Protein AF-A0A822DAJ9-F1 (afdb_monomer)

Nearest PDB structures (foldseek):
  6pog-assembly1_B  TM=3.894E-01  e=1.789E-03  Homo sapiens
  6ywy-assembly1_M  TM=4.377E-01  e=1.803E+00  Neurospora crassa

Foldseek 3Di:
DPPPPPDDDDDDDDDDPDPDDDPVDWDWDKDWDADQAQRHTQAIAIGTDPDDDPPDDDDDDDDDRDRDPPPDDDPDALDVFFDKDAHPVDRVDIATQGAAQFDDRSSPDGHDDQADPPWGDRDNFQIREHPQFDDRRRPHGDDPPPPVDDPCPDVD

Solvent-accessible surface area (backbone atoms only — not comparable to full-atom values): 10290 Å² total; per-residue (Å²): 131,86,82,82,69,85,77,79,82,84,88,80,87,86,78,73,94,62,82,80,76,68,86,92,57,89,51,65,49,80,47,79,44,57,42,53,73,83,58,44,80,70,54,34,40,74,43,81,49,93,66,89,59,71,98,73,73,82,88,84,83,84,86,83,85,71,87,80,82,81,79,73,87,73,88,61,77,10,63,96,36,30,42,57,43,62,26,77,81,37,85,91,43,72,46,36,51,45,39,78,42,19,25,63,83,35,20,78,42,74,50,70,67,70,47,31,87,84,46,45,38,62,42,66,77,43,43,50,45,27,72,57,33,37,70,72,34,30,74,45,70,62,68,95,80,56,84,85,54,72,87,57,82,72,90,108

Structure (mmCIF, N/CA/C/O backbone):
data_AF-A0A822DAJ9-F1
#
_entry.id   AF-A0A822DAJ9-F1
#
loop_
_atom_site.group_PDB
_atom_site.id
_atom_site.type_symbol
_atom_site.label_atom_id
_atom_site.label_alt_id
_atom_site.label_comp_id
_atom_site.label_asym_id
_atom_site.label_entity_id
_atom_site.label_seq_id
_atom_site.pdbx_PDB_ins_code
_atom_site.Cartn_x
_atom_site.Cartn_y
_atom_site.Cartn_z
_atom_site.occupancy
_atom_site.B_iso_or_equiv
_atom_site.auth_seq_id
_atom_site.auth_comp_id
_atom_site.auth_asym_id
_atom_site.auth_atom_id
_atom_site.pdbx_PDB_model_num
ATOM 1 N N . MET A 1 1 ? -8.728 5.263 -25.150 1.00 40.81 1 MET A N 1
ATOM 2 C CA . MET A 1 1 ? -8.320 4.317 -24.087 1.00 40.81 1 MET A CA 1
ATOM 3 C C . MET A 1 1 ? -8.728 2.915 -24.515 1.00 40.81 1 MET A C 1
ATOM 5 O O . MET A 1 1 ? -9.880 2.768 -24.909 1.00 40.81 1 MET A O 1
ATOM 9 N N . PRO A 1 2 ? -7.844 1.903 -24.529 1.00 41.91 2 PRO A N 1
ATOM 10 C CA . PRO A 1 2 ? -8.264 0.557 -24.885 1.00 41.91 2 PRO A CA 1
ATOM 11 C C . PRO A 1 2 ? -9.117 -0.021 -23.749 1.00 41.91 2 PRO A C 1
ATOM 13 O O . PRO A 1 2 ? -8.641 -0.209 -22.636 1.00 41.91 2 PRO A O 1
ATOM 16 N N . VAL A 1 3 ? -10.378 -0.313 -24.066 1.00 47.66 3 VAL A N 1
ATOM 17 C CA . VAL A 1 3 ? -11.473 -0.830 -23.214 1.00 47.66 3 VAL A CA 1
ATOM 18 C C . VAL A 1 3 ? -11.230 -2.291 -22.765 1.00 47.66 3 VAL A C 1
ATOM 20 O O . VAL A 1 3 ? -12.154 -3.038 -22.463 1.00 47.66 3 VAL A O 1
ATOM 23 N N . ARG A 1 4 ? -9.976 -2.761 -22.772 1.00 50.47 4 ARG A N 1
ATOM 24 C CA . ARG A 1 4 ? -9.667 -4.196 -22.688 1.00 50.47 4 ARG A CA 1
ATOM 25 C C . ARG A 1 4 ? -9.714 -4.768 -21.268 1.00 50.47 4 ARG A C 1
ATOM 27 O O . ARG A 1 4 ? -9.909 -5.968 -21.135 1.00 50.47 4 ARG A O 1
ATOM 34 N N . ASP A 1 5 ? -9.636 -3.922 -20.240 1.00 53.22 5 ASP A N 1
ATOM 35 C CA . ASP A 1 5 ? -9.547 -4.346 -18.833 1.00 53.22 5 ASP A CA 1
ATOM 36 C C . ASP A 1 5 ? -10.693 -3.815 -17.951 1.00 53.22 5 ASP A C 1
ATOM 38 O O . 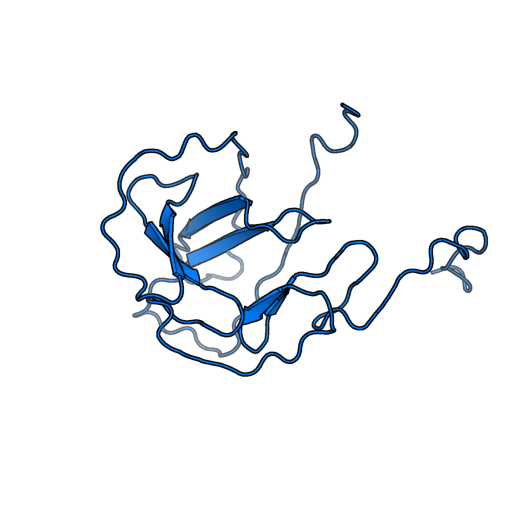ASP A 1 5 ? -10.532 -3.624 -16.749 1.00 53.22 5 ASP A O 1
ATOM 42 N N . CYS A 1 6 ? -11.887 -3.580 -18.506 1.00 54.03 6 CYS A N 1
ATOM 43 C CA . CYS A 1 6 ? -13.010 -3.062 -17.708 1.00 54.03 6 CYS A CA 1
ATOM 44 C C . CYS A 1 6 ? -13.603 -4.064 -16.692 1.00 54.03 6 CYS A C 1
ATOM 46 O O . CYS A 1 6 ? -14.424 -3.653 -15.883 1.00 54.03 6 CYS A O 1
ATOM 48 N N . ASN A 1 7 ? -13.214 -5.350 -16.695 1.00 63.25 7 ASN A N 1
ATOM 49 C CA . ASN A 1 7 ? -13.791 -6.382 -15.812 1.00 63.25 7 ASN A CA 1
ATOM 50 C C . ASN A 1 7 ? -12.762 -7.398 -15.273 1.00 63.25 7 ASN A C 1
ATOM 52 O O . ASN A 1 7 ? -13.057 -8.589 -15.136 1.00 63.25 7 ASN A O 1
ATOM 56 N N . THR A 1 8 ? -11.543 -6.960 -14.954 1.00 69.12 8 THR A N 1
ATOM 57 C CA . THR A 1 8 ? -10.529 -7.858 -14.382 1.00 69.12 8 THR A CA 1
ATOM 58 C C . THR A 1 8 ? -10.884 -8.219 -12.938 1.00 69.12 8 THR A C 1
ATOM 60 O O . THR A 1 8 ? -10.907 -7.369 -12.050 1.00 69.12 8 THR A O 1
ATOM 63 N N . LYS A 1 9 ? -11.185 -9.501 -12.696 1.00 78.19 9 LYS A N 1
ATOM 64 C CA . LYS A 1 9 ? -11.490 -10.038 -11.361 1.00 78.19 9 LYS A CA 1
ATOM 65 C C . LYS A 1 9 ? -10.250 -10.693 -10.767 1.00 78.19 9 LYS A C 1
ATOM 67 O O . LYS A 1 9 ? -9.698 -11.618 -11.357 1.00 78.19 9 LYS A O 1
ATOM 72 N N . TYR A 1 10 ? -9.870 -10.268 -9.568 1.00 82.38 10 TYR A N 1
ATOM 73 C CA . TYR A 1 10 ? -8.777 -10.871 -8.811 1.00 82.38 10 TYR A CA 1
ATOM 74 C C . TYR A 1 10 ? -9.338 -11.756 -7.699 1.00 82.38 10 TYR A C 1
ATOM 76 O O . TYR A 1 10 ? -10.105 -11.295 -6.856 1.00 82.38 10 TYR A O 1
ATOM 84 N N . ASN A 1 11 ? -8.947 -13.030 -7.692 1.00 84.38 11 ASN A N 1
ATOM 85 C CA . ASN A 1 11 ? -9.273 -13.964 -6.617 1.00 84.38 11 ASN A CA 1
ATOM 86 C C . ASN A 1 11 ? -8.004 -14.205 -5.796 1.00 84.38 11 ASN A C 1
ATOM 88 O O . ASN A 1 11 ? -7.093 -14.889 -6.256 1.00 84.38 11 ASN A O 1
ATOM 92 N N . ILE A 1 12 ? -7.937 -13.607 -4.606 1.00 84.69 12 ILE A N 1
ATOM 93 C CA . ILE A 1 12 ? -6.772 -13.675 -3.720 1.00 84.69 12 ILE A CA 1
ATOM 94 C C . ILE A 1 12 ? -7.179 -14.387 -2.434 1.00 84.69 12 ILE A C 1
ATOM 96 O O . ILE A 1 12 ? -8.154 -14.007 -1.787 1.00 84.69 12 ILE A O 1
ATOM 100 N N . TYR A 1 13 ? -6.405 -15.402 -2.056 1.00 82.75 13 TYR A N 1
ATOM 101 C CA . TYR A 1 13 ? -6.555 -16.095 -0.783 1.00 82.75 13 TYR A CA 1
ATOM 102 C C . TYR A 1 13 ? -5.566 -15.512 0.221 1.00 82.75 13 TYR A C 1
ATOM 104 O O . TYR A 1 13 ? -4.354 -15.570 0.017 1.00 82.75 13 TYR A O 1
ATOM 112 N N . LEU A 1 14 ? -6.087 -14.933 1.301 1.00 77.50 14 LEU A N 1
ATOM 113 C CA . LEU A 1 14 ? -5.277 -14.402 2.393 1.00 77.50 14 LEU A CA 1
ATOM 114 C C . LEU A 1 14 ? -5.203 -15.443 3.509 1.00 77.50 14 LEU A C 1
ATOM 116 O O . LEU A 1 14 ? -6.228 -15.837 4.064 1.00 77.50 14 LEU A O 1
ATOM 120 N N . LEU A 1 15 ? -3.987 -15.874 3.834 1.00 75.56 15 LEU A N 1
ATOM 121 C CA . LEU A 1 15 ? -3.709 -16.785 4.941 1.00 75.56 15 LEU A CA 1
ATOM 122 C C . LEU A 1 15 ? -3.111 -15.994 6.106 1.00 75.56 15 LEU A C 1
ATOM 124 O O . LEU A 1 15 ? -2.269 -15.119 5.901 1.00 75.56 15 LEU A O 1
ATOM 128 N N . TYR A 1 16 ? -3.533 -16.298 7.333 1.00 70.56 16 TYR A N 1
ATOM 129 C CA . TYR A 1 16 ? -2.899 -15.726 8.519 1.00 70.56 16 TYR A CA 1
ATOM 130 C C . TYR A 1 16 ? -1.572 -16.417 8.788 1.00 70.56 16 TYR A C 1
ATOM 132 O O . TYR A 1 16 ? -1.466 -17.634 8.673 1.00 70.56 16 TYR A O 1
ATOM 140 N N . GLN A 1 17 ? -0.580 -15.630 9.196 1.00 68.88 17 GLN A N 1
ATOM 141 C CA . GLN A 1 17 ? 0.731 -16.154 9.563 1.00 68.88 17 GLN A CA 1
ATOM 142 C C . GLN A 1 17 ? 0.659 -17.076 10.791 1.00 68.88 17 GLN A C 1
ATOM 144 O O . GLN A 1 17 ? 1.359 -18.080 10.832 1.00 68.88 17 GLN A O 1
ATOM 149 N N . ASN A 1 18 ? -0.212 -16.755 11.757 1.00 70.12 18 ASN A N 1
ATOM 150 C CA . ASN A 1 18 ? -0.374 -17.502 13.005 1.00 70.12 18 ASN A CA 1
ATOM 151 C C . ASN A 1 18 ? -1.840 -17.926 13.198 1.00 70.12 18 ASN A C 1
ATOM 153 O O . ASN A 1 18 ? -2.758 -17.141 12.944 1.00 70.12 18 ASN A O 1
ATOM 157 N N . LEU A 1 19 ? -2.042 -19.150 13.693 1.00 68.88 19 LEU A N 1
ATOM 158 C CA . LEU A 1 19 ? -3.333 -19.716 14.096 1.00 68.88 19 LEU A CA 1
ATOM 159 C C . LEU A 1 19 ? -3.245 -20.186 15.564 1.00 68.88 19 LEU A C 1
ATOM 161 O O . LEU A 1 19 ? -2.216 -20.758 15.926 1.00 68.88 19 LEU A O 1
ATOM 165 N N . PRO A 1 20 ? -4.288 -19.997 16.402 1.00 72.56 20 PRO A N 1
ATOM 166 C CA . PRO A 1 20 ? -5.567 -19.344 16.112 1.00 72.56 20 PRO A CA 1
ATOM 167 C C . PRO A 1 20 ? -5.478 -17.809 16.092 1.00 72.56 20 PRO A C 1
ATOM 169 O O . PRO A 1 20 ? -4.527 -17.195 16.573 1.00 72.56 20 PRO A O 1
ATOM 172 N N . LYS A 1 21 ? -6.500 -17.181 15.508 1.00 72.12 21 LYS A N 1
ATOM 173 C CA . LYS A 1 21 ? -6.607 -15.725 15.379 1.00 72.12 21 LYS A CA 1
ATOM 174 C C . LYS A 1 21 ? -6.882 -15.069 16.739 1.00 72.12 21 LYS A C 1
ATOM 176 O O . LYS A 1 21 ? -7.666 -15.598 17.524 1.00 72.12 21 LYS A O 1
ATOM 181 N N . ASN A 1 22 ? -6.308 -13.893 16.999 1.00 77.81 22 ASN A N 1
ATOM 182 C CA . ASN A 1 22 ? -6.600 -13.143 18.221 1.00 77.81 22 ASN A CA 1
ATOM 183 C C . ASN A 1 22 ? -7.951 -12.420 18.082 1.00 77.81 22 ASN A C 1
ATOM 185 O O . ASN A 1 22 ? -8.067 -11.453 17.333 1.00 77.81 22 ASN A O 1
ATOM 189 N N . LEU A 1 23 ? -8.969 -12.893 18.804 1.00 78.75 23 LEU A N 1
ATOM 190 C CA . LEU A 1 23 ? -10.338 -12.370 18.729 1.00 78.75 23 LEU A CA 1
ATOM 191 C C . LEU A 1 23 ? -10.497 -10.952 19.299 1.00 78.75 23 LEU A C 1
ATOM 193 O O . LEU A 1 23 ? -11.492 -10.299 19.008 1.00 78.75 23 LEU A O 1
ATOM 197 N N . SER A 1 24 ? -9.529 -10.459 20.073 1.00 83.44 24 SER A N 1
ATOM 198 C CA . SER A 1 24 ? -9.540 -9.096 20.617 1.00 83.44 24 SER A CA 1
ATOM 199 C C . SER A 1 24 ? -9.055 -8.041 19.617 1.00 83.44 24 SER A C 1
ATOM 201 O O . SER A 1 24 ? -9.052 -6.855 19.937 1.00 83.44 24 SER A O 1
ATOM 203 N N . ILE A 1 25 ? -8.611 -8.451 18.424 1.00 82.06 25 ILE A N 1
ATOM 204 C CA . ILE A 1 25 ? -8.063 -7.556 17.404 1.00 82.06 25 ILE A CA 1
ATOM 205 C C . ILE A 1 25 ? -9.040 -7.448 16.235 1.00 82.06 25 ILE A C 1
ATOM 207 O O . ILE A 1 25 ? -9.492 -8.450 15.681 1.00 82.06 25 ILE A O 1
ATOM 211 N N . ASN A 1 26 ? -9.302 -6.215 15.805 1.00 84.81 26 ASN A N 1
ATOM 212 C CA . ASN A 1 26 ? -10.033 -5.953 14.572 1.00 84.81 26 ASN A CA 1
ATOM 213 C C . ASN A 1 26 ? -9.090 -6.072 13.377 1.00 84.81 26 ASN A C 1
ATOM 215 O O . ASN A 1 26 ? -8.048 -5.420 13.315 1.00 84.81 26 ASN A O 1
ATOM 219 N N . TYR A 1 27 ? -9.477 -6.893 12.407 1.00 85.44 27 TYR A N 1
ATOM 220 C CA . TYR A 1 27 ? -8.700 -7.101 11.194 1.00 85.44 27 TYR A CA 1
ATOM 221 C C . TYR A 1 27 ? -9.321 -6.338 10.032 1.00 85.44 27 TYR A C 1
ATOM 223 O O . TYR A 1 27 ? -10.538 -6.193 9.928 1.00 85.44 27 TYR A O 1
ATOM 231 N N . SER A 1 28 ? -8.467 -5.874 9.133 1.00 89.88 28 SER A N 1
ATOM 232 C CA . SER A 1 28 ? -8.871 -5.193 7.910 1.00 89.88 28 SER A CA 1
ATOM 233 C C . SER A 1 28 ? -7.907 -5.538 6.785 1.00 89.88 28 SER A C 1
ATOM 235 O O . SER A 1 28 ? -6.791 -5.999 7.033 1.00 89.88 28 SER A O 1
ATOM 237 N N . ILE A 1 29 ? -8.362 -5.350 5.553 1.00 90.25 29 ILE A N 1
ATOM 238 C CA . ILE A 1 29 ? -7.549 -5.454 4.348 1.00 90.25 29 ILE A CA 1
ATOM 239 C C . ILE A 1 29 ? -7.254 -4.029 3.892 1.00 90.25 29 ILE A C 1
ATOM 241 O O . ILE A 1 29 ? -8.173 -3.243 3.654 1.00 90.25 29 ILE A O 1
ATOM 245 N N . HIS A 1 30 ? -5.967 -3.722 3.789 1.00 92.62 30 HIS A N 1
ATOM 246 C CA . HIS A 1 30 ? -5.444 -2.495 3.210 1.00 92.62 30 HIS A CA 1
ATOM 247 C C . HIS A 1 30 ? -4.960 -2.811 1.796 1.00 92.62 30 HIS A C 1
ATOM 249 O O . HIS A 1 30 ? -4.201 -3.764 1.612 1.00 92.62 30 HIS A O 1
ATOM 255 N N . ILE A 1 31 ? -5.430 -2.061 0.805 1.00 93.00 31 ILE A N 1
ATOM 256 C CA . ILE A 1 31 ? -5.055 -2.250 -0.599 1.00 93.00 31 ILE A CA 1
ATOM 257 C C . ILE A 1 31 ? -4.480 -0.938 -1.102 1.00 93.00 31 ILE A C 1
ATOM 259 O O . ILE A 1 31 ? -5.181 0.064 -1.039 1.00 93.00 31 ILE A O 1
ATOM 263 N N . ASP A 1 32 ? -3.265 -0.975 -1.641 1.00 92.56 32 ASP A N 1
ATOM 264 C CA . ASP A 1 32 ? -2.607 0.165 -2.278 1.00 92.56 32 ASP A CA 1
ATOM 265 C C . ASP A 1 32 ? -2.557 -0.005 -3.796 1.00 92.56 32 ASP A C 1
ATOM 267 O O . ASP A 1 32 ? -2.263 -1.091 -4.303 1.00 92.56 32 ASP A O 1
ATOM 271 N N . ALA A 1 33 ? -2.785 1.086 -4.523 1.00 92.12 33 ALA A N 1
ATOM 272 C CA . ALA A 1 33 ? -2.530 1.191 -5.952 1.00 92.12 33 ALA A CA 1
ATOM 273 C C . ALA A 1 33 ? -1.319 2.088 -6.213 1.00 92.12 33 ALA A C 1
ATOM 275 O O . ALA A 1 33 ? -1.196 3.173 -5.644 1.00 92.12 33 ALA A O 1
ATOM 276 N N . PHE A 1 34 ? -0.461 1.643 -7.126 1.00 91.75 34 PHE A N 1
ATOM 277 C CA . PHE A 1 34 ? 0.725 2.364 -7.575 1.00 91.75 34 PHE A CA 1
ATOM 278 C C . PHE A 1 34 ? 0.748 2.434 -9.100 1.00 91.75 34 PHE A C 1
ATOM 280 O O . PHE A 1 34 ? 0.320 1.488 -9.770 1.00 91.75 34 PHE A O 1
ATOM 287 N N . ASP A 1 35 ? 1.302 3.517 -9.640 1.00 91.12 35 ASP A N 1
ATOM 288 C CA . ASP A 1 35 ? 1.678 3.571 -11.047 1.00 91.12 35 ASP A CA 1
ATOM 289 C C . ASP A 1 35 ? 2.760 2.521 -11.328 1.00 91.12 35 ASP A C 1
ATOM 291 O O . ASP A 1 35 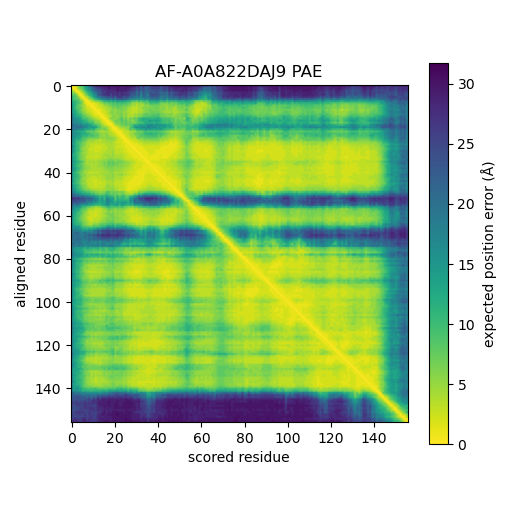? 3.749 2.389 -10.606 1.00 91.12 35 ASP A O 1
ATOM 295 N N . LYS A 1 36 ? 2.578 1.733 -12.386 1.00 88.25 36 LYS A N 1
ATOM 296 C CA . LYS A 1 36 ? 3.460 0.595 -12.676 1.00 88.25 36 LYS A CA 1
ATOM 297 C C . LYS A 1 36 ? 4.832 1.013 -13.218 1.00 88.25 36 LYS A C 1
ATOM 299 O O . LYS A 1 36 ? 5.781 0.226 -13.173 1.00 88.25 36 LYS A O 1
ATOM 304 N N . ILE A 1 37 ? 4.929 2.207 -13.792 1.00 88.38 37 ILE A N 1
ATOM 305 C CA . ILE A 1 37 ? 6.133 2.723 -14.438 1.00 88.38 37 ILE A CA 1
ATOM 306 C C . ILE A 1 37 ? 6.904 3.588 -13.448 1.00 88.38 37 ILE A C 1
ATOM 308 O O . ILE A 1 37 ? 8.071 3.296 -13.181 1.00 88.38 37 ILE A O 1
ATOM 312 N N . THR A 1 38 ? 6.264 4.617 -12.893 1.00 92.25 38 THR A N 1
ATOM 313 C CA . THR A 1 38 ? 6.919 5.569 -11.986 1.00 92.25 38 THR A CA 1
ATOM 314 C C . THR A 1 38 ? 7.019 5.047 -10.557 1.00 92.25 38 THR A C 1
ATOM 316 O O . THR A 1 38 ? 7.887 5.497 -9.815 1.00 92.25 38 THR A O 1
ATOM 319 N N . LEU A 1 39 ? 6.203 4.047 -10.193 1.00 92.00 39 LEU A N 1
ATOM 320 C CA . LEU A 1 39 ? 6.047 3.549 -8.820 1.00 92.00 39 LEU A CA 1
ATOM 321 C C . LEU A 1 39 ? 5.485 4.594 -7.857 1.00 92.00 39 LEU A C 1
ATOM 323 O O . LEU A 1 39 ? 5.609 4.448 -6.638 1.00 92.00 39 LEU A O 1
ATOM 327 N N . ASP A 1 40 ? 4.836 5.622 -8.394 1.00 90.94 40 ASP A N 1
ATOM 328 C CA . ASP A 1 40 ? 4.162 6.614 -7.579 1.00 90.94 40 ASP A CA 1
ATOM 329 C C . ASP A 1 40 ? 2.905 6.018 -6.961 1.00 90.94 40 ASP A C 1
ATOM 331 O O . ASP A 1 40 ? 2.119 5.321 -7.605 1.00 90.94 40 ASP A O 1
ATOM 335 N N . TYR A 1 41 ? 2.719 6.302 -5.678 1.00 91.62 41 TYR A N 1
ATOM 336 C CA . TYR A 1 41 ? 1.495 5.959 -4.977 1.00 91.62 41 TYR A CA 1
ATOM 337 C C . TYR A 1 41 ? 0.310 6.701 -5.600 1.00 91.62 41 TYR A C 1
ATOM 339 O O . TYR A 1 41 ? 0.351 7.930 -5.716 1.00 91.62 41 TYR A O 1
ATOM 347 N N . TRP A 1 42 ? -0.754 5.962 -5.912 1.00 90.44 42 TRP A N 1
ATOM 348 C CA . TRP A 1 42 ? -1.994 6.522 -6.429 1.00 90.44 42 TRP A CA 1
ATOM 349 C C . TRP A 1 42 ? -3.050 6.644 -5.331 1.00 90.44 42 TRP A C 1
ATOM 351 O O . TRP A 1 42 ? -3.325 7.755 -4.897 1.00 90.44 42 TRP A O 1
ATOM 361 N N . THR A 1 43 ? -3.619 5.536 -4.844 1.00 91.12 43 THR A N 1
ATOM 362 C CA . THR A 1 43 ? -4.706 5.545 -3.845 1.00 91.12 43 THR A CA 1
ATOM 363 C C . THR A 1 43 ? -4.736 4.274 -2.995 1.00 91.12 43 THR A C 1
ATOM 365 O O . THR A 1 43 ? -4.061 3.300 -3.331 1.00 91.12 43 THR A O 1
ATOM 368 N N . SER A 1 44 ? -5.548 4.263 -1.929 1.00 93.00 44 SER A N 1
ATOM 369 C CA . SER A 1 44 ? -5.750 3.085 -1.078 1.00 93.00 44 SER A CA 1
ATOM 370 C C . SER A 1 44 ? -7.202 2.860 -0.684 1.00 93.00 44 SER A C 1
ATOM 372 O O . SER A 1 44 ? -7.966 3.806 -0.468 1.00 93.00 44 SER A O 1
ATOM 374 N N . TRP A 1 45 ? -7.547 1.591 -0.466 1.00 94.00 45 TRP A N 1
ATOM 375 C CA . TRP A 1 45 ? -8.840 1.144 0.050 1.00 94.00 45 TRP A CA 1
ATOM 376 C C . TRP A 1 45 ? -8.696 0.448 1.404 1.00 94.00 45 TRP A C 1
ATOM 378 O O . TRP A 1 45 ? -7.728 -0.272 1.656 1.00 94.00 45 TRP A O 1
ATOM 388 N N . TYR A 1 46 ? -9.707 0.631 2.252 1.00 94.44 46 TYR A N 1
ATOM 389 C CA . TYR A 1 46 ? -9.839 -0.028 3.548 1.00 94.44 46 TYR A CA 1
ATOM 390 C C . TYR A 1 46 ? -11.059 -0.944 3.555 1.00 94.44 46 TYR A C 1
ATOM 392 O O . TYR A 1 46 ? -12.184 -0.475 3.375 1.00 94.44 46 TYR A O 1
ATOM 400 N N . LEU A 1 47 ? -10.870 -2.239 3.801 1.00 92.38 47 LEU A N 1
ATOM 401 C CA . LEU A 1 47 ? -11.967 -3.204 3.888 1.00 92.38 47 LEU A CA 1
ATOM 402 C C . LEU A 1 47 ? -11.986 -3.838 5.286 1.00 92.38 47 LEU A C 1
ATOM 404 O O . LEU A 1 47 ? -11.056 -4.574 5.624 1.00 92.38 47 LEU A O 1
ATOM 408 N N 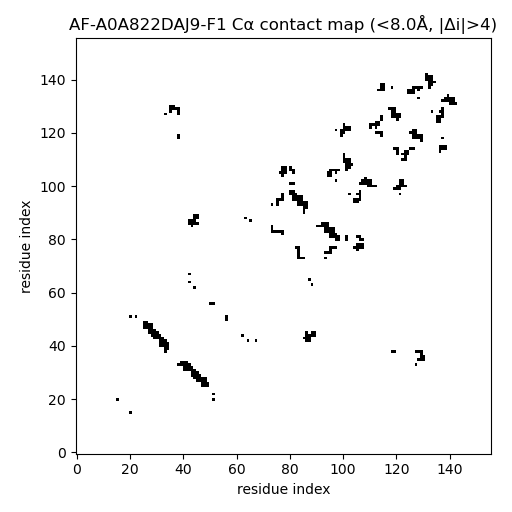. PRO A 1 48 ? -13.009 -3.582 6.119 1.00 89.75 48 PRO A N 1
ATOM 409 C CA . PRO A 1 48 ? -13.107 -4.222 7.425 1.00 89.75 48 PRO A CA 1
ATOM 410 C C . PRO A 1 48 ? -13.393 -5.722 7.276 1.00 89.75 48 PRO A C 1
ATOM 412 O O . PRO A 1 48 ? -14.126 -6.139 6.379 1.00 89.75 48 PRO A O 1
ATOM 415 N N . ILE A 1 49 ? -12.846 -6.537 8.181 1.00 85.81 49 ILE A N 1
ATOM 416 C CA . ILE A 1 49 ? -13.171 -7.964 8.299 1.00 85.81 49 ILE A CA 1
ATOM 417 C C . ILE A 1 49 ? -14.048 -8.134 9.549 1.00 85.81 49 ILE A C 1
ATOM 419 O O . ILE A 1 49 ? -13.506 -8.303 10.643 1.00 85.81 49 ILE A O 1
ATOM 423 N N . PRO A 1 50 ? -15.389 -8.074 9.419 1.00 75.25 50 PRO A N 1
ATOM 424 C CA . PRO A 1 50 ? -16.299 -8.064 10.568 1.00 75.25 50 PRO A CA 1
ATOM 425 C C . PRO A 1 50 ? -16.365 -9.408 11.302 1.00 75.25 50 PRO A C 1
ATOM 427 O O . PRO A 1 50 ? -16.654 -9.446 12.492 1.00 75.25 50 PRO A O 1
ATOM 430 N N . PHE A 1 51 ? -16.081 -10.513 10.608 1.00 72.62 51 PHE A N 1
ATOM 431 C CA . PHE A 1 51 ? -16.196 -11.857 11.160 1.00 72.62 51 PHE A CA 1
ATOM 432 C C . PHE A 1 51 ? -14.878 -12.619 11.014 1.00 72.62 51 PHE A C 1
ATOM 434 O O . PHE A 1 51 ? -14.364 -12.823 9.908 1.00 72.62 51 PHE A O 1
ATOM 441 N N . SER A 1 52 ? -14.350 -13.095 12.140 1.00 63.47 52 SER A N 1
ATOM 442 C CA . SER A 1 52 ? -13.235 -14.041 12.181 1.00 63.47 52 SER A CA 1
ATOM 443 C C . SER A 1 52 ? -13.736 -15.422 11.735 1.00 63.47 52 SER A C 1
ATOM 445 O O . SER A 1 52 ? -14.274 -16.172 12.532 1.00 63.47 52 SER A O 1
ATOM 447 N N . PHE A 1 53 ? -13.632 -15.674 10.426 1.00 65.44 53 PHE A N 1
ATOM 448 C CA . PHE A 1 53 ? -13.868 -16.912 9.660 1.00 65.44 53 PHE A CA 1
ATOM 449 C C . PHE A 1 53 ? -14.469 -18.102 10.435 1.00 65.44 53 PHE A C 1
ATOM 451 O O . PHE A 1 53 ? -13.748 -18.916 11.004 1.00 65.44 53 PHE A O 1
ATOM 458 N N . LEU A 1 54 ? -15.790 -18.263 10.337 1.00 57.12 54 LEU A N 1
ATOM 459 C CA . LEU A 1 54 ? -16.416 -19.586 10.282 1.00 57.12 54 LEU A CA 1
ATOM 460 C C . LEU A 1 54 ? -16.541 -19.966 8.796 1.00 57.12 54 LEU A C 1
ATOM 462 O O . LEU A 1 54 ? -16.807 -19.103 7.959 1.00 57.12 54 LEU A O 1
ATOM 466 N N . PRO A 1 55 ? -16.367 -21.240 8.437 1.00 54.25 55 PRO A N 1
ATOM 467 C CA . PRO A 1 55 ? -15.133 -21.833 7.915 1.00 54.25 55 PRO A CA 1
ATOM 468 C C . PRO A 1 55 ? -14.555 -21.195 6.633 1.00 54.25 55 PRO A C 1
ATOM 470 O O . PRO A 1 55 ? -13.418 -21.498 6.291 1.00 54.25 55 PRO A O 1
ATOM 473 N N . VAL A 1 56 ? -15.272 -20.316 5.918 1.00 64.94 56 VAL A N 1
ATOM 474 C CA . VAL A 1 56 ? -14.772 -19.626 4.710 1.00 64.94 56 VAL A CA 1
ATOM 475 C C . VAL A 1 56 ? -15.490 -18.276 4.521 1.00 64.94 56 VAL A C 1
ATOM 477 O O . VAL A 1 56 ? -16.432 -18.165 3.739 1.00 64.94 56 VAL A O 1
ATOM 480 N N . ASN A 1 57 ? -15.064 -17.213 5.213 1.00 72.75 57 ASN A N 1
ATOM 481 C CA . ASN A 1 57 ? -15.557 -15.867 4.883 1.00 72.75 57 ASN A CA 1
ATOM 482 C C . ASN A 1 57 ? -14.961 -15.397 3.553 1.00 72.75 57 ASN A C 1
ATOM 484 O O . ASN A 1 57 ? -13.745 -15.247 3.428 1.00 72.75 57 ASN A O 1
ATOM 488 N N . ARG A 1 58 ? -15.831 -15.119 2.576 1.00 80.44 58 ARG A N 1
ATOM 489 C CA . ARG A 1 58 ? -15.465 -14.528 1.286 1.00 80.44 58 ARG A CA 1
ATOM 490 C C . ARG A 1 58 ? -15.846 -13.053 1.273 1.00 80.44 58 ARG A C 1
ATOM 492 O O . ARG A 1 58 ? -17.015 -12.715 1.424 1.00 80.44 58 ARG A O 1
ATOM 499 N N . ILE A 1 59 ? -14.865 -12.187 1.042 1.00 84.88 59 ILE A N 1
ATOM 500 C CA . ILE A 1 59 ? -15.083 -10.752 0.840 1.00 84.88 59 ILE A CA 1
ATOM 501 C C . ILE A 1 59 ? -14.965 -10.471 -0.657 1.00 84.88 59 ILE A C 1
ATOM 503 O O . ILE A 1 59 ? -13.959 -10.810 -1.276 1.00 84.88 59 ILE A O 1
ATOM 507 N N . ALA A 1 60 ? -16.001 -9.868 -1.235 1.00 87.88 60 ALA A N 1
ATOM 508 C CA . ALA A 1 60 ? -16.008 -9.393 -2.612 1.00 87.88 60 ALA A CA 1
ATOM 509 C C . ALA A 1 60 ? -16.355 -7.904 -2.605 1.00 87.88 60 ALA A C 1
ATOM 511 O O . ALA A 1 60 ? -17.360 -7.505 -2.023 1.00 87.88 60 ALA A O 1
ATOM 512 N N . THR A 1 61 ? -15.508 -7.088 -3.226 1.00 88.31 61 THR A N 1
ATOM 513 C CA . THR A 1 61 ? -15.700 -5.640 -3.311 1.00 88.31 61 THR A CA 1
ATOM 514 C C . THR A 1 61 ? -15.316 -5.142 -4.697 1.00 88.31 61 THR A C 1
ATOM 516 O O . THR A 1 61 ? -14.466 -5.740 -5.360 1.00 88.31 61 THR A O 1
ATOM 519 N N . GLN A 1 62 ? -15.933 -4.047 -5.126 1.00 89.06 62 GLN A N 1
ATOM 520 C CA . GLN A 1 62 ? -15.558 -3.334 -6.338 1.00 89.06 62 GLN A CA 1
ATOM 521 C C . GLN A 1 62 ? -14.713 -2.122 -5.945 1.00 89.06 62 GLN A C 1
ATOM 523 O O . GLN A 1 62 ? -15.183 -1.223 -5.249 1.00 89.06 62 GLN A O 1
ATOM 528 N N . LEU A 1 63 ? -13.456 -2.107 -6.386 1.00 89.81 63 LEU A N 1
ATOM 529 C CA . LEU A 1 63 ? -12.546 -0.993 -6.142 1.00 89.81 63 LEU A CA 1
ATOM 530 C C . LEU A 1 63 ? -12.804 0.086 -7.193 1.00 89.81 63 LEU A C 1
ATOM 532 O O . LEU A 1 63 ? -12.453 -0.080 -8.358 1.00 89.81 63 LEU A O 1
ATOM 536 N N . GLN A 1 64 ? -13.457 1.170 -6.783 1.00 86.56 64 GLN A N 1
ATOM 537 C CA . GLN A 1 64 ? -13.643 2.337 -7.639 1.00 86.56 64 GLN A CA 1
ATOM 538 C C . GLN A 1 64 ? -12.381 3.191 -7.602 1.00 86.56 64 GLN A C 1
ATOM 540 O O . GLN A 1 64 ? -11.926 3.566 -6.518 1.00 86.56 64 GLN A O 1
ATOM 545 N N . ILE A 1 65 ? -11.836 3.486 -8.778 1.00 83.00 65 ILE A N 1
ATOM 546 C CA . ILE A 1 65 ? -10.684 4.365 -8.942 1.00 83.00 65 ILE A CA 1
ATOM 547 C C . ILE A 1 65 ? -11.208 5.711 -9.432 1.00 83.00 65 ILE A C 1
ATOM 549 O O . ILE A 1 65 ? -11.818 5.784 -10.496 1.00 83.00 65 ILE A O 1
ATOM 553 N N . HIS A 1 66 ? -10.993 6.754 -8.641 1.00 77.00 66 HIS A N 1
ATOM 554 C CA . HIS A 1 66 ? -11.360 8.121 -8.993 1.00 77.00 66 HIS A CA 1
ATOM 555 C C . HIS A 1 66 ? -10.088 8.944 -9.165 1.00 77.00 66 HIS A C 1
ATOM 557 O O . HIS A 1 66 ? -9.097 8.686 -8.476 1.00 77.00 66 HIS A O 1
ATOM 563 N N . ASP A 1 67 ? -10.131 9.950 -10.037 1.00 68.12 67 ASP A N 1
ATOM 564 C CA . ASP A 1 67 ? -9.097 10.978 -10.065 1.00 68.12 67 ASP A CA 1
ATOM 565 C C . ASP A 1 67 ? -9.135 11.723 -8.729 1.00 68.12 67 ASP A C 1
ATOM 567 O O . ASP A 1 67 ? -10.149 12.296 -8.324 1.00 68.12 67 ASP A O 1
ATOM 571 N N . ILE A 1 68 ? -8.048 11.600 -7.975 1.00 64.69 68 ILE A N 1
ATOM 572 C CA . ILE A 1 68 ? -7.972 12.071 -6.598 1.00 64.69 68 ILE A CA 1
ATOM 573 C C . ILE A 1 68 ? -7.799 13.587 -6.616 1.00 64.69 68 ILE A C 1
ATOM 575 O O . ILE A 1 68 ? -6.686 14.097 -6.725 1.00 64.69 68 ILE A O 1
ATOM 579 N N . GLU A 1 69 ? -8.895 14.316 -6.451 1.00 57.75 69 GLU A N 1
ATOM 580 C CA . GLU A 1 69 ? -8.860 15.713 -6.018 1.00 57.75 69 GLU A CA 1
ATOM 581 C C . GLU A 1 69 ? -8.775 15.781 -4.478 1.00 57.75 69 GLU A C 1
ATOM 583 O O . GLU A 1 69 ? -9.688 16.264 -3.812 1.00 57.75 69 GLU A O 1
ATOM 588 N N . ASP A 1 70 ? -7.696 15.272 -3.865 1.00 55.53 70 ASP A N 1
ATOM 589 C CA . ASP A 1 70 ? -7.496 15.430 -2.412 1.00 55.53 70 ASP A CA 1
ATOM 590 C C . ASP A 1 70 ? -6.875 16.801 -2.116 1.00 55.53 70 ASP A C 1
ATOM 592 O O . ASP A 1 70 ? -5.659 17.000 -2.151 1.00 55.53 70 ASP A O 1
ATOM 596 N N . ARG A 1 71 ? -7.740 17.770 -1.811 1.00 55.53 71 ARG A N 1
ATOM 597 C CA . ARG A 1 71 ? -7.368 19.017 -1.121 1.00 55.53 71 ARG A CA 1
ATOM 598 C C . ARG A 1 71 ? -7.961 19.114 0.286 1.00 55.53 71 ARG A C 1
ATOM 600 O O . ARG A 1 71 ? -7.802 20.149 0.929 1.00 55.53 71 ARG A O 1
ATOM 607 N N . GLU A 1 72 ? -8.638 18.077 0.783 1.00 67.31 72 GLU A N 1
ATOM 608 C CA . GLU A 1 72 ? -9.121 18.097 2.165 1.00 67.31 72 GLU A CA 1
ATOM 609 C C . GLU A 1 72 ? -7.966 17.859 3.153 1.00 67.31 72 GLU A C 1
ATOM 611 O O . GLU A 1 72 ? -7.140 16.965 2.950 1.00 67.31 72 GLU A O 1
ATOM 616 N N . PRO A 1 73 ? -7.880 18.654 4.233 1.00 69.00 73 PRO A N 1
ATOM 617 C CA . PRO A 1 73 ? -6.796 18.540 5.191 1.00 69.00 73 PRO A CA 1
ATOM 618 C C . PRO A 1 73 ? -6.904 17.235 5.984 1.00 69.00 73 PRO A C 1
ATOM 620 O O . PRO A 1 73 ? -7.933 16.933 6.586 1.00 69.00 73 PRO A O 1
ATOM 623 N N . CYS A 1 74 ? -5.803 16.489 6.040 1.00 79.50 74 CYS A N 1
ATOM 624 C CA . CYS A 1 74 ? -5.627 15.410 7.000 1.00 79.50 74 CYS A CA 1
ATOM 625 C C . CYS A 1 74 ? -4.838 15.892 8.232 1.00 79.50 74 CYS A C 1
ATOM 627 O O . CYS A 1 74 ? -3.808 16.547 8.094 1.00 79.50 74 CYS A O 1
ATOM 629 N N . SER A 1 75 ? -5.268 15.489 9.434 1.00 78.69 75 SER A N 1
ATOM 630 C CA . SER A 1 75 ? -4.625 15.836 10.716 1.00 78.69 75 SER A CA 1
ATOM 631 C C . SER A 1 75 ? -3.737 14.738 11.333 1.00 78.69 75 SER A C 1
ATOM 633 O O . SER A 1 75 ? -3.331 14.859 12.487 1.00 78.69 75 SER A O 1
ATOM 635 N N . LEU A 1 76 ? -3.437 13.646 10.620 1.00 85.50 76 LEU A N 1
ATOM 636 C CA . LEU A 1 76 ? -2.587 12.570 11.140 1.00 85.50 76 LEU A CA 1
ATOM 637 C C . LEU A 1 76 ? -1.102 12.951 11.024 1.00 85.50 76 LEU A C 1
ATOM 639 O O . LEU A 1 76 ? -0.602 13.192 9.927 1.00 85.50 76 LEU A O 1
ATOM 643 N N . SER A 1 77 ? -0.386 12.963 12.152 1.00 89.62 77 SER A N 1
ATOM 644 C CA . SER A 1 77 ? 1.067 13.170 12.156 1.00 89.62 77 SER A CA 1
ATOM 645 C C . SER A 1 77 ? 1.794 11.904 11.691 1.00 89.62 77 SER A C 1
ATOM 647 O O . SER A 1 77 ? 1.762 10.876 12.373 1.00 89.62 77 SER A O 1
ATOM 649 N N . CYS A 1 78 ? 2.445 11.994 10.530 1.00 90.38 78 CYS A N 1
ATOM 650 C CA . CYS A 1 78 ? 3.212 10.915 9.894 1.00 90.38 78 CYS A CA 1
ATOM 651 C C . CYS A 1 78 ? 4.726 11.110 10.010 1.00 90.38 78 CYS A C 1
ATOM 653 O O . CYS A 1 78 ? 5.486 10.594 9.183 1.00 90.38 78 CYS A O 1
ATOM 655 N N . GLU A 1 79 ? 5.146 11.898 11.007 1.00 87.38 79 GLU A N 1
ATOM 656 C CA . GLU A 1 79 ? 6.513 12.400 11.135 1.00 87.38 79 GLU A CA 1
ATOM 657 C C . GLU A 1 79 ? 6.983 13.098 9.836 1.00 87.38 79 GLU A C 1
ATOM 659 O O . GLU A 1 79 ? 6.208 13.363 8.916 1.00 87.38 79 GLU A O 1
ATOM 664 N N . ASN A 1 80 ? 8.281 13.382 9.714 1.00 87.62 80 ASN A N 1
ATOM 665 C CA . ASN A 1 80 ? 8.868 13.902 8.467 1.00 87.62 80 ASN A CA 1
ATOM 666 C C . ASN A 1 80 ? 9.119 12.801 7.407 1.00 87.62 80 ASN A C 1
ATOM 668 O O . ASN A 1 80 ? 9.650 13.060 6.316 1.00 87.62 80 ASN A O 1
ATOM 672 N N . HIS A 1 81 ? 8.737 11.559 7.716 1.00 91.62 81 HIS A N 1
ATOM 673 C CA . HIS A 1 81 ? 9.031 10.357 6.933 1.00 91.62 81 HIS A CA 1
ATOM 674 C C . HIS A 1 81 ? 7.827 9.814 6.163 1.00 91.62 81 HIS A C 1
ATOM 676 O O . HIS A 1 81 ? 7.908 8.735 5.579 1.00 91.62 81 HIS A O 1
ATOM 682 N N . GLY A 1 82 ? 6.727 10.556 6.113 1.00 91.25 82 GLY A N 1
ATOM 683 C CA . GLY A 1 82 ? 5.550 10.177 5.352 1.00 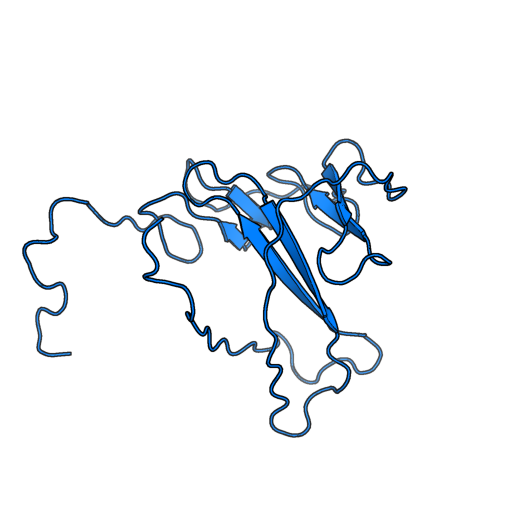91.25 82 GLY A CA 1
ATOM 684 C C . GLY A 1 82 ? 4.657 11.366 5.054 1.00 91.25 82 GLY A C 1
ATOM 685 O O . GLY A 1 82 ? 4.998 12.515 5.332 1.00 91.25 82 GLY A O 1
ATOM 686 N N . ARG A 1 83 ? 3.504 11.069 4.474 1.00 91.12 83 ARG A N 1
ATOM 687 C CA . ARG A 1 83 ? 2.394 12.008 4.330 1.00 91.12 83 ARG A CA 1
ATOM 688 C C . ARG A 1 83 ? 1.119 11.333 4.790 1.00 91.12 83 ARG A C 1
ATOM 690 O O . ARG A 1 83 ? 0.986 10.114 4.676 1.00 91.12 83 ARG A O 1
ATOM 697 N N . CYS A 1 84 ? 0.185 12.122 5.293 1.00 91.31 84 CYS A N 1
ATOM 698 C CA . CYS A 1 84 ? -1.126 11.580 5.569 1.00 91.31 84 CYS A CA 1
ATOM 699 C C . CYS A 1 84 ? -1.921 11.417 4.276 1.00 91.31 84 CYS A C 1
ATOM 701 O O . CYS A 1 84 ? -1.934 12.314 3.432 1.00 91.31 84 CYS A O 1
ATOM 703 N N . VAL A 1 85 ? -2.595 10.278 4.159 1.00 89.75 85 VAL A N 1
ATOM 704 C CA . VAL A 1 85 ? -3.480 9.950 3.052 1.00 89.75 85 VAL A CA 1
ATOM 705 C C . VAL A 1 85 ? -4.799 9.411 3.593 1.00 89.75 85 VAL A C 1
ATOM 707 O O . VAL A 1 85 ? -4.865 8.780 4.652 1.00 89.75 85 VAL A O 1
ATOM 710 N N . ARG A 1 86 ? -5.871 9.686 2.862 1.00 90.19 86 ARG 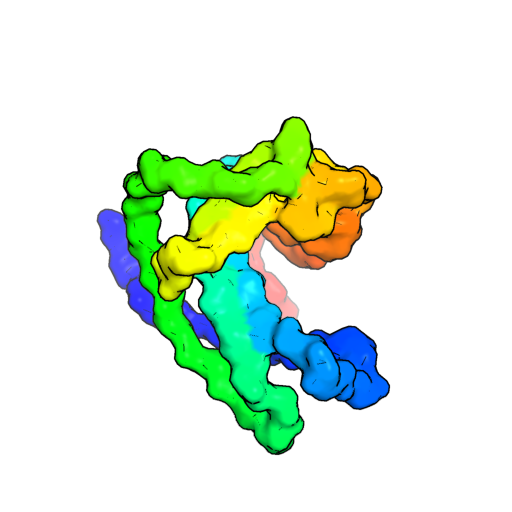A N 1
ATOM 711 C CA . ARG A 1 86 ? -7.217 9.210 3.152 1.00 90.19 86 ARG A CA 1
ATOM 712 C C . ARG A 1 86 ? -7.528 7.960 2.340 1.00 90.19 86 ARG A C 1
ATOM 714 O O . ARG A 1 86 ? -7.054 7.800 1.220 1.00 90.19 86 ARG A O 1
ATOM 721 N N . TYR A 1 87 ? -8.375 7.091 2.879 1.00 90.75 87 TYR A N 1
ATOM 722 C CA . TYR A 1 87 ? -8.900 5.980 2.091 1.00 90.75 87 TYR A CA 1
ATOM 723 C C . TYR A 1 87 ? -9.962 6.453 1.104 1.00 90.75 87 TYR A C 1
ATOM 725 O O . TYR A 1 87 ? -10.909 7.144 1.477 1.00 90.75 87 TYR A O 1
ATOM 733 N N . THR A 1 88 ? -9.863 6.003 -0.145 1.00 90.62 88 THR A N 1
ATOM 734 C CA . THR A 1 88 ? -10.787 6.427 -1.208 1.00 90.62 88 THR A CA 1
ATOM 735 C C . THR A 1 88 ? -12.226 5.967 -0.955 1.00 90.62 88 THR A C 1
ATOM 737 O O . THR A 1 88 ? -13.181 6.698 -1.203 1.00 90.62 88 THR A O 1
ATOM 740 N N . ASN A 1 89 ? -12.403 4.778 -0.373 1.00 91.00 89 ASN A N 1
ATOM 741 C CA . ASN A 1 89 ? -13.720 4.222 -0.066 1.00 91.00 89 ASN A CA 1
ATOM 742 C C . ASN A 1 89 ? -14.234 4.562 1.338 1.00 91.00 89 ASN A C 1
ATOM 744 O O . ASN A 1 89 ? -15.382 4.249 1.647 1.00 91.00 89 ASN A O 1
ATOM 748 N N . ASN A 1 90 ? -13.408 5.158 2.201 1.00 88.44 90 ASN A N 1
ATOM 749 C CA . ASN A 1 90 ? -13.837 5.579 3.526 1.00 88.44 90 ASN A CA 1
ATOM 750 C C . ASN A 1 90 ? -13.207 6.913 3.906 1.00 88.44 90 ASN A C 1
ATOM 752 O O . ASN A 1 90 ? -12.089 7.001 4.410 1.00 88.44 90 ASN A O 1
ATOM 756 N N . LYS A 1 91 ? -14.022 7.947 3.739 1.00 82.69 91 LYS A N 1
ATOM 757 C CA . LYS A 1 91 ? -13.664 9.327 4.004 1.00 82.69 91 LYS A CA 1
ATOM 758 C C . LYS A 1 91 ? -13.384 9.623 5.494 1.00 82.69 91 LYS A C 1
ATOM 760 O O . LYS A 1 91 ? -12.731 10.607 5.823 1.00 82.69 91 LYS A O 1
ATOM 765 N N . SER A 1 92 ? -13.820 8.800 6.433 1.00 86.69 92 SER A N 1
ATOM 766 C CA . SER A 1 92 ? -13.539 9.045 7.855 1.00 86.69 92 SER A CA 1
ATOM 767 C C . SER A 1 92 ? -12.211 8.443 8.319 1.00 86.69 92 SER A C 1
ATOM 769 O O . SER A 1 92 ? -11.796 8.693 9.448 1.00 86.69 92 SER A O 1
ATOM 771 N N . LEU A 1 93 ? -11.551 7.644 7.475 1.00 89.88 93 LEU A N 1
ATOM 772 C CA . LEU A 1 93 ? -10.325 6.938 7.823 1.00 89.88 93 LEU A CA 1
ATOM 773 C C . LEU A 1 93 ? -9.115 7.527 7.095 1.00 89.88 93 LEU A C 1
ATOM 775 O O . LEU A 1 93 ? -9.147 7.803 5.894 1.00 89.88 93 LEU A O 1
ATOM 779 N N . PHE A 1 94 ? -8.020 7.632 7.839 1.00 91.25 94 PHE A N 1
ATOM 780 C CA . PHE A 1 94 ? -6.742 8.159 7.377 1.00 91.25 94 PHE A CA 1
ATOM 781 C C . PHE A 1 94 ? -5.615 7.219 7.793 1.00 91.25 94 PHE A C 1
ATOM 783 O O . PHE A 1 94 ? -5.739 6.471 8.766 1.00 91.25 94 PHE A O 1
ATOM 790 N N . PHE A 1 95 ? -4.507 7.267 7.068 1.00 92.50 95 PHE A N 1
ATOM 791 C CA . PHE A 1 95 ? -3.299 6.519 7.382 1.00 92.50 95 PHE A CA 1
ATOM 792 C C . PHE A 1 95 ? -2.064 7.280 6.897 1.00 92.50 95 PHE A C 1
ATOM 794 O O . PHE A 1 95 ? -2.159 8.248 6.142 1.00 92.50 95 PHE A O 1
ATOM 801 N N . CYS A 1 96 ? -0.890 6.849 7.346 1.00 92.94 96 CYS A N 1
ATOM 802 C CA . CYS A 1 96 ? 0.368 7.416 6.892 1.00 92.94 96 CYS A CA 1
ATOM 803 C C . CYS A 1 96 ? 0.935 6.615 5.726 1.00 92.94 96 CYS A C 1
ATOM 805 O O . CYS A 1 96 ? 1.265 5.439 5.878 1.00 92.94 96 CYS A O 1
ATOM 807 N N . GLN A 1 97 ? 1.101 7.273 4.580 1.00 92.62 97 GLN A N 1
ATOM 808 C CA . GLN A 1 97 ? 1.873 6.740 3.468 1.00 92.62 97 GLN A CA 1
ATOM 809 C C . GLN A 1 97 ? 3.343 7.097 3.689 1.00 92.62 97 GLN A C 1
ATOM 811 O O . GLN A 1 97 ? 3.739 8.265 3.640 1.00 92.62 97 GLN A O 1
ATOM 816 N N . CYS A 1 98 ? 4.144 6.081 3.993 1.00 92.81 98 CYS A N 1
ATOM 817 C CA . CYS A 1 98 ? 5.542 6.260 4.356 1.00 92.81 98 CYS A CA 1
ATOM 818 C C . CYS A 1 98 ? 6.446 6.406 3.135 1.00 92.81 98 CYS A C 1
ATOM 820 O O . CYS A 1 98 ? 6.195 5.861 2.062 1.00 92.81 98 CYS A O 1
ATOM 822 N N . LYS A 1 99 ? 7.539 7.146 3.310 1.00 90.88 99 LYS A N 1
ATOM 823 C CA . LYS A 1 99 ? 8.631 7.213 2.341 1.00 90.88 99 LYS A CA 1
ATOM 824 C C . LYS A 1 99 ? 9.411 5.896 2.343 1.00 90.88 99 LYS A C 1
ATOM 826 O O . LYS A 1 99 ? 9.378 5.129 3.305 1.00 90.88 99 LYS A O 1
ATOM 831 N N . HIS A 1 100 ? 10.153 5.668 1.264 1.00 87.62 100 HIS A N 1
ATOM 832 C CA . HIS A 1 100 ? 10.976 4.476 1.083 1.00 87.62 100 HIS A CA 1
ATOM 833 C C . HIS A 1 100 ? 11.893 4.219 2.295 1.00 87.62 100 HIS A C 1
ATOM 835 O O . HIS A 1 100 ? 12.641 5.104 2.712 1.00 87.62 100 HIS A O 1
ATOM 841 N N . GLY A 1 101 ? 11.857 2.997 2.837 1.00 87.75 101 GLY A N 1
ATOM 842 C CA . GLY A 1 101 ? 12.659 2.590 4.001 1.00 87.75 101 GLY A CA 1
ATOM 843 C C . GLY A 1 101 ? 12.058 2.943 5.368 1.00 87.75 101 GLY A C 1
ATOM 844 O O . GLY A 1 101 ? 12.687 2.660 6.389 1.00 87.75 101 GLY A O 1
ATOM 845 N N . TYR A 1 102 ? 10.849 3.511 5.412 1.00 92.38 102 TYR A N 1
ATOM 846 C CA . TYR A 1 102 ? 10.097 3.769 6.641 1.00 92.38 102 TYR A CA 1
ATOM 847 C C . TYR A 1 102 ? 8.778 3.006 6.648 1.00 92.38 102 TYR A C 1
ATOM 849 O O . TYR A 1 102 ? 8.177 2.751 5.611 1.00 92.38 102 TYR A O 1
ATOM 857 N N . SER A 1 103 ? 8.335 2.611 7.836 1.00 91.69 103 SER A N 1
ATOM 858 C CA . SER A 1 103 ? 7.132 1.805 8.034 1.00 91.69 103 SER A CA 1
ATOM 859 C C . SER A 1 103 ? 6.481 2.096 9.385 1.00 91.69 103 SER A C 1
ATOM 861 O O . SER A 1 103 ? 6.999 2.870 10.196 1.00 91.69 103 SER A O 1
ATOM 863 N N . GLY A 1 104 ? 5.349 1.442 9.631 1.00 90.31 104 GLY A N 1
ATOM 864 C CA . GLY A 1 104 ? 4.565 1.588 10.850 1.00 90.31 104 GLY A CA 1
ATOM 865 C C . GLY A 1 104 ? 3.464 2.646 10.723 1.00 90.31 104 GLY A C 1
ATOM 866 O O . GLY A 1 104 ? 3.467 3.434 9.779 1.00 90.31 104 GLY A O 1
ATOM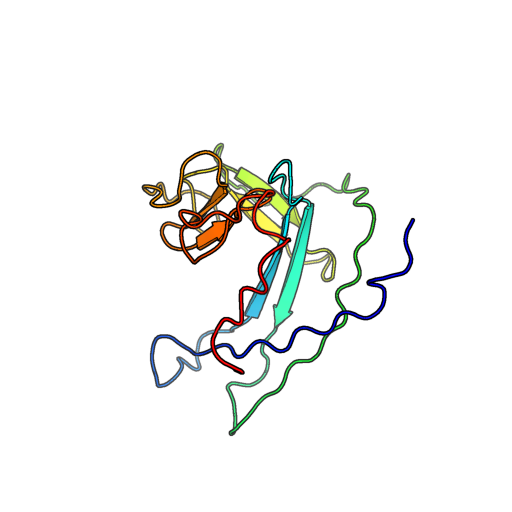 867 N N . PRO A 1 105 ? 2.525 2.696 11.685 1.00 91.06 105 PRO A N 1
ATOM 868 C CA . PRO A 1 105 ? 1.333 3.545 11.592 1.00 91.06 105 PRO A CA 1
ATOM 869 C C . PRO A 1 105 ? 1.620 5.047 11.469 1.00 91.06 105 PRO A C 1
ATOM 871 O O . PRO A 1 105 ? 0.772 5.785 10.980 1.00 91.06 105 PRO A O 1
ATOM 874 N N . ARG A 1 106 ? 2.799 5.494 11.924 1.00 92.62 106 ARG A N 1
ATOM 875 C CA . ARG A 1 106 ? 3.272 6.888 11.858 1.00 92.62 106 ARG A CA 1
ATOM 876 C C . ARG A 1 106 ? 4.600 7.046 11.111 1.00 92.62 106 ARG A C 1
ATOM 878 O O . ARG A 1 106 ? 5.268 8.055 11.276 1.00 92.62 106 ARG A O 1
ATOM 885 N N . CYS A 1 107 ? 5.022 6.046 10.336 1.00 93.38 107 CYS A N 1
ATOM 886 C CA . CYS A 1 107 ? 6.306 6.074 9.619 1.00 93.38 107 CYS A CA 1
ATOM 887 C C . CYS A 1 107 ? 7.543 6.275 10.517 1.00 93.38 107 CYS A C 1
ATOM 889 O O . CYS A 1 107 ? 8.555 6.828 10.090 1.00 93.38 107 CYS A O 1
ATOM 891 N N . ASN A 1 108 ? 7.479 5.811 11.765 1.00 93.06 108 ASN A N 1
ATOM 892 C CA . ASN A 1 108 ? 8.544 5.951 12.758 1.00 93.06 108 ASN A CA 1
ATOM 893 C C . ASN A 1 108 ? 9.533 4.772 12.772 1.00 93.06 108 ASN A C 1
ATOM 895 O O . ASN A 1 108 ? 10.549 4.835 13.459 1.00 93.06 108 ASN A O 1
ATOM 899 N N . ILE A 1 109 ? 9.253 3.694 12.035 1.00 92.00 109 ILE A N 1
ATOM 900 C CA . ILE A 1 109 ? 10.092 2.493 12.013 1.00 92.00 109 ILE A CA 1
ATOM 901 C C . ILE A 1 109 ? 10.931 2.493 10.739 1.00 92.00 109 ILE A C 1
ATOM 903 O O . ILE A 1 109 ? 10.433 2.166 9.656 1.00 92.00 109 ILE A O 1
ATOM 907 N N . GLN A 1 110 ? 12.215 2.820 10.877 1.00 92.62 110 GLN A N 1
ATOM 908 C CA . GLN A 1 110 ? 13.191 2.677 9.801 1.00 92.62 110 GLN A CA 1
ATOM 909 C C . GLN A 1 110 ? 13.545 1.200 9.597 1.00 92.62 110 GLN A C 1
ATOM 911 O O . GLN A 1 110 ? 13.763 0.459 10.556 1.00 92.62 110 GLN A O 1
ATOM 916 N N . HIS A 1 111 ? 13.629 0.765 8.345 1.00 90.50 111 HIS A N 1
ATOM 917 C CA . HIS A 1 111 ? 13.982 -0.606 8.002 1.00 90.50 111 HIS A CA 1
ATOM 918 C C . HIS A 1 111 ? 14.888 -0.665 6.775 1.00 90.50 111 HIS A C 1
ATOM 920 O O . HIS A 1 111 ? 14.941 0.246 5.950 1.00 90.50 111 HIS A O 1
ATOM 926 N N . ARG A 1 112 ? 15.619 -1.776 6.647 1.00 90.75 112 ARG A N 1
ATOM 927 C CA . ARG A 1 112 ? 16.432 -2.048 5.460 1.00 90.75 112 ARG A CA 1
ATOM 928 C C . ARG A 1 112 ? 15.587 -2.740 4.402 1.00 90.75 112 ARG A C 1
ATOM 930 O O . ARG A 1 112 ? 14.915 -3.733 4.680 1.00 90.75 112 ARG A O 1
ATOM 937 N N . CYS A 1 113 ? 15.656 -2.221 3.186 1.00 89.25 113 CYS A N 1
ATOM 938 C CA . CYS A 1 113 ? 14.958 -2.780 2.043 1.00 89.25 113 CYS A CA 1
ATOM 939 C C . CYS A 1 113 ? 15.757 -3.929 1.433 1.00 89.25 113 CYS A C 1
ATOM 941 O O . CYS A 1 113 ? 16.965 -3.830 1.242 1.00 89.25 113 CYS A O 1
ATOM 943 N N . SER A 1 114 ? 15.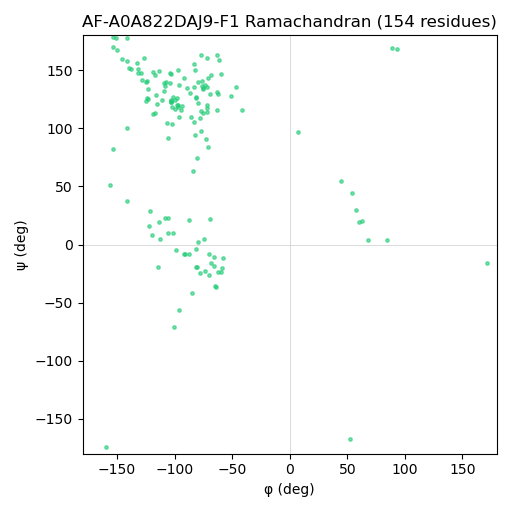059 -5.016 1.122 1.00 90.94 114 SER A N 1
ATOM 944 C CA . SER A 1 114 ? 15.613 -6.202 0.449 1.00 90.94 114 SER A CA 1
ATOM 945 C C . SER A 1 114 ? 15.029 -6.389 -0.956 1.00 90.94 114 SER A C 1
ATOM 947 O O . SER A 1 114 ? 15.051 -7.481 -1.519 1.00 90.94 114 SER A O 1
ATOM 949 N N . CYS A 1 115 ? 14.468 -5.316 -1.511 1.00 92.69 115 CYS A N 1
ATOM 950 C CA . CYS A 1 115 ? 13.926 -5.278 -2.858 1.00 92.69 115 CYS A CA 1
ATOM 951 C C . CYS A 1 115 ? 15.037 -5.012 -3.886 1.00 92.69 115 CYS A C 1
ATOM 953 O O . CYS A 1 115 ? 16.069 -4.416 -3.573 1.00 92.69 115 CYS A O 1
ATOM 955 N N . ALA A 1 116 ? 14.821 -5.435 -5.129 1.00 92.56 116 ALA A N 1
ATOM 956 C CA . ALA A 1 116 ? 15.734 -5.171 -6.232 1.00 92.56 116 ALA A CA 1
ATOM 957 C C . ALA A 1 116 ? 15.902 -3.671 -6.509 1.00 92.56 116 ALA A C 1
ATOM 959 O O . ALA A 1 116 ? 15.029 -2.858 -6.206 1.00 92.56 116 ALA A O 1
ATOM 960 N N . ASN A 1 117 ? 16.999 -3.298 -7.168 1.00 88.75 117 ASN A N 1
ATOM 961 C CA . ASN A 1 117 ? 17.212 -1.902 -7.537 1.00 88.75 117 ASN A CA 1
ATOM 962 C C . ASN A 1 117 ? 16.081 -1.372 -8.445 1.00 88.75 117 ASN A C 1
ATOM 964 O O . ASN A 1 117 ? 15.546 -2.122 -9.272 1.00 88.75 117 ASN A O 1
ATOM 968 N N . ASN A 1 118 ? 15.742 -0.087 -8.318 1.00 88.19 118 ASN A N 1
ATOM 969 C CA . ASN A 1 118 ? 14.613 0.578 -8.988 1.00 88.19 118 ASN A CA 1
ATOM 970 C C . ASN A 1 118 ? 13.271 -0.142 -8.743 1.00 88.19 118 ASN A C 1
ATOM 972 O O . ASN A 1 118 ? 12.516 -0.415 -9.683 1.00 88.19 118 ASN A O 1
ATOM 976 N N . SER A 1 119 ? 13.015 -0.535 -7.500 1.00 91.81 119 SER A N 1
ATOM 977 C CA . SER A 1 119 ? 11.704 -0.978 -7.023 1.00 91.81 119 SER A CA 1
ATOM 978 C C . SER A 1 119 ? 11.333 -0.171 -5.785 1.00 91.81 119 SER A C 1
ATOM 980 O O . SER A 1 119 ? 12.206 0.434 -5.160 1.00 91.81 119 SER A O 1
ATOM 982 N N . TYR A 1 120 ? 10.047 -0.133 -5.451 1.00 92.31 120 TYR A N 1
ATOM 983 C CA . TYR A 1 120 ? 9.567 0.622 -4.305 1.00 92.31 120 TYR A CA 1
ATOM 984 C C . TYR A 1 120 ? 9.344 -0.316 -3.120 1.00 92.31 120 TYR A C 1
ATOM 986 O O . TYR A 1 120 ? 8.640 -1.320 -3.211 1.00 92.31 120 TYR A O 1
ATOM 994 N N . CYS A 1 121 ? 9.987 0.002 -2.006 1.00 91.44 121 CYS A N 1
ATOM 995 C CA . CYS A 1 121 ? 9.954 -0.775 -0.780 1.00 91.44 121 CYS A CA 1
ATOM 996 C C . CYS A 1 121 ? 8.904 -0.196 0.167 1.00 91.44 121 CYS A C 1
ATOM 998 O O . CYS A 1 121 ? 9.090 0.900 0.701 1.00 91.44 121 CYS A O 1
ATOM 1000 N N . LEU A 1 122 ? 7.811 -0.936 0.360 1.00 89.69 122 LEU A N 1
ATOM 1001 C CA . LEU A 1 122 ? 6.732 -0.544 1.270 1.00 89.69 122 LEU A CA 1
ATOM 1002 C C . LEU A 1 122 ? 7.048 -0.976 2.707 1.00 89.69 122 LEU A C 1
ATOM 1004 O O . LEU A 1 122 ? 6.827 -0.240 3.665 1.00 89.69 122 LEU A O 1
ATOM 1008 N N . THR A 1 123 ? 7.584 -2.187 2.854 1.00 87.50 123 THR A N 1
ATOM 1009 C CA . THR A 1 123 ? 8.059 -2.739 4.127 1.00 87.50 123 THR A CA 1
ATOM 1010 C C . THR A 1 123 ? 9.334 -3.548 3.897 1.00 87.50 123 THR A C 1
ATOM 1012 O O . THR A 1 123 ? 9.751 -3.785 2.761 1.00 87.50 123 THR A O 1
ATOM 1015 N N . SER A 1 124 ? 9.927 -4.079 4.969 1.00 85.00 124 SER A N 1
ATOM 1016 C CA . SER A 1 124 ? 11.068 -4.996 4.863 1.00 85.00 124 SER A CA 1
ATOM 1017 C C . SER A 1 124 ? 10.767 -6.261 4.044 1.00 85.00 124 SER A C 1
ATOM 1019 O O . SER A 1 124 ? 11.704 -6.901 3.556 1.00 85.00 124 SER A O 1
ATOM 1021 N N . SER A 1 125 ? 9.492 -6.634 3.863 1.00 85.31 125 SER A N 1
ATOM 1022 C CA . SER A 1 125 ? 9.041 -7.836 3.146 1.00 85.31 125 SER A CA 1
ATOM 1023 C C . SER A 1 125 ? 8.264 -7.571 1.851 1.00 85.31 125 SER A C 1
ATOM 1025 O O . SER A 1 125 ? 8.205 -8.467 1.012 1.00 85.31 125 SER A O 1
ATOM 1027 N N . ILE A 1 126 ? 7.708 -6.371 1.658 1.00 89.94 126 ILE A N 1
ATOM 1028 C CA . ILE A 1 126 ? 6.812 -6.051 0.538 1.00 89.94 126 ILE A CA 1
ATOM 1029 C C . ILE A 1 126 ? 7.489 -5.082 -0.434 1.00 89.94 126 ILE A C 1
ATOM 1031 O O . ILE A 1 126 ? 7.898 -3.982 -0.055 1.00 89.94 126 ILE A O 1
ATOM 1035 N N . CYS A 1 127 ? 7.552 -5.489 -1.702 1.00 93.00 127 CYS A N 1
ATOM 1036 C CA . CYS A 1 127 ? 8.163 -4.737 -2.792 1.00 93.00 127 CYS A CA 1
ATOM 1037 C C . CYS A 1 127 ? 7.150 -4.506 -3.922 1.00 93.00 127 CYS A C 1
ATOM 1039 O O . CYS A 1 127 ? 6.492 -5.445 -4.368 1.00 93.00 127 CYS A O 1
ATOM 1041 N N . VAL A 1 128 ? 7.072 -3.274 -4.421 1.00 93.56 128 VAL A N 1
ATOM 1042 C CA . VAL A 1 128 ? 6.315 -2.905 -5.621 1.00 93.56 128 VAL A CA 1
ATOM 1043 C C . VAL A 1 128 ? 7.287 -2.839 -6.797 1.00 93.56 128 VAL A C 1
ATOM 1045 O O . VAL A 1 128 ? 8.273 -2.095 -6.783 1.00 93.56 128 VAL A O 1
ATOM 1048 N N . CYS A 1 129 ? 7.038 -3.670 -7.805 1.00 93.69 129 CYS A N 1
ATOM 1049 C CA . CYS A 1 129 ? 7.955 -3.863 -8.920 1.00 93.69 129 CYS A CA 1
ATOM 1050 C C . CYS A 1 129 ? 7.682 -2.885 -10.060 1.00 93.69 129 CYS A C 1
ATOM 1052 O O . CYS A 1 129 ? 6.539 -2.736 -10.490 1.00 93.69 129 CYS A O 1
ATOM 1054 N N . SER A 1 130 ? 8.750 -2.283 -10.590 1.00 91.50 130 SER A N 1
ATOM 1055 C CA . SER A 1 130 ? 8.694 -1.518 -11.840 1.00 91.50 130 SER A CA 1
ATOM 1056 C C . SER A 1 130 ? 8.320 -2.410 -13.020 1.00 91.50 130 SER A C 1
ATOM 1058 O O . SER A 1 130 ? 8.408 -3.643 -12.956 1.00 91.50 130 SER A O 1
ATOM 1060 N N . LEU A 1 131 ? 7.911 -1.775 -14.118 1.00 89.38 131 LEU A N 1
ATOM 1061 C CA . LEU A 1 131 ? 7.545 -2.451 -15.355 1.00 89.38 131 LEU A CA 1
ATOM 1062 C C . LEU A 1 131 ? 8.582 -3.526 -15.749 1.00 89.38 131 LEU A C 1
ATOM 1064 O O . LEU A 1 131 ? 9.792 -3.313 -15.679 1.00 89.38 131 LEU A O 1
ATOM 1068 N N . HIS A 1 132 ? 8.085 -4.700 -16.149 1.00 86.88 132 HIS A N 1
ATOM 1069 C CA . HIS A 1 132 ? 8.863 -5.895 -16.514 1.00 86.88 132 HIS A CA 1
ATOM 1070 C C . HIS A 1 132 ? 9.625 -6.596 -15.383 1.00 86.88 132 HIS A C 1
ATOM 1072 O O . HIS A 1 132 ? 10.297 -7.591 -15.657 1.00 86.88 132 HIS A O 1
ATOM 1078 N N . LYS A 1 133 ? 9.505 -6.156 -14.127 1.00 90.56 133 LYS A N 1
ATOM 1079 C CA . LYS A 1 133 ? 10.020 -6.891 -12.965 1.00 90.56 133 LYS A CA 1
ATOM 1080 C C . LYS A 1 133 ? 8.897 -7.585 -12.207 1.00 90.56 133 LYS A C 1
ATOM 1082 O O . LYS A 1 133 ? 7.777 -7.086 -12.151 1.00 90.56 133 LYS A O 1
ATOM 1087 N N . PHE A 1 134 ? 9.198 -8.732 -11.610 1.00 91.69 134 PHE A N 1
ATOM 1088 C CA . PHE A 1 134 ? 8.227 -9.509 -10.843 1.00 91.69 134 PHE A CA 1
ATOM 1089 C C . PHE A 1 134 ? 8.894 -10.371 -9.760 1.00 91.69 134 PHE A C 1
ATOM 1091 O O . PHE A 1 134 ? 10.118 -10.377 -9.587 1.00 91.69 134 PHE A O 1
ATOM 1098 N N . GLY A 1 135 ? 8.063 -11.090 -9.005 1.00 90.44 135 GLY A N 1
ATOM 1099 C CA . GLY A 1 135 ? 8.470 -11.881 -7.847 1.00 90.44 135 GLY A CA 1
ATOM 1100 C C . GLY A 1 135 ? 8.461 -11.071 -6.544 1.00 90.44 135 GLY A C 1
ATOM 1101 O O . GLY A 1 135 ? 8.367 -9.845 -6.575 1.00 90.44 135 GLY A O 1
ATOM 1102 N N . PRO A 1 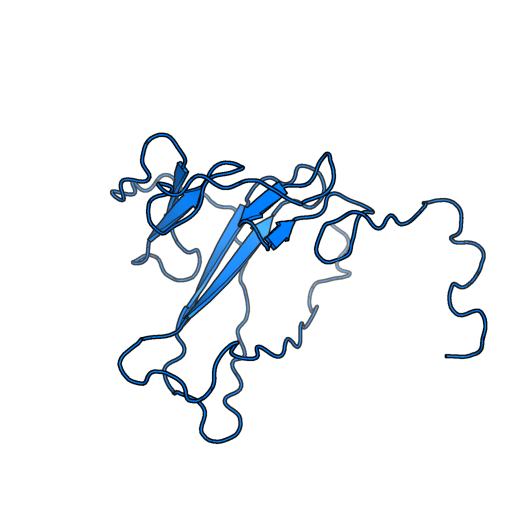136 ? 8.600 -11.738 -5.385 1.00 90.88 136 PRO A N 1
ATOM 1103 C CA . PRO A 1 136 ? 8.403 -11.121 -4.067 1.00 90.88 136 PRO A CA 1
ATOM 1104 C C . PRO A 1 136 ? 9.380 -9.976 -3.769 1.00 90.88 136 PRO A C 1
ATOM 1106 O O . PRO A 1 136 ? 9.094 -9.105 -2.956 1.00 90.88 136 PRO A O 1
ATOM 1109 N N . ARG A 1 137 ? 10.542 -9.977 -4.432 1.00 93.56 137 ARG A N 1
ATOM 1110 C CA . ARG A 1 137 ? 11.605 -8.974 -4.276 1.00 93.56 137 ARG A CA 1
ATOM 1111 C C . ARG A 1 137 ? 11.940 -8.222 -5.563 1.00 93.56 137 ARG A C 1
ATOM 1113 O O . ARG A 1 137 ? 12.923 -7.492 -5.594 1.00 93.56 137 ARG A O 1
ATOM 1120 N N . CYS A 1 138 ? 11.163 -8.403 -6.631 1.00 94.12 138 CYS A N 1
ATOM 1121 C CA . CYS A 1 138 ? 11.377 -7.748 -7.928 1.00 94.12 138 CYS A CA 1
ATOM 1122 C C . CYS A 1 138 ? 12.724 -8.047 -8.623 1.00 94.12 138 CYS A C 1
ATOM 1124 O O . CYS A 1 138 ? 13.147 -7.280 -9.489 1.00 94.12 138 CYS A O 1
ATOM 1126 N N . TYR A 1 139 ? 13.420 -9.132 -8.260 1.00 93.25 139 TYR A N 1
ATOM 1127 C CA . TYR A 1 139 ? 14.678 -9.523 -8.917 1.00 93.25 139 TYR A CA 1
ATOM 1128 C C . TYR A 1 139 ? 14.460 -10.206 -10.272 1.00 93.25 139 TYR A C 1
ATOM 1130 O O . TYR A 1 139 ? 15.352 -10.168 -11.119 1.00 93.25 139 TYR A O 1
ATOM 1138 N N . LEU A 1 140 ? 13.288 -10.810 -10.493 1.00 91.69 140 LEU A N 1
ATOM 1139 C CA . LEU A 1 140 ? 12.968 -11.497 -11.743 1.00 91.69 140 LEU A CA 1
ATOM 1140 C C . LEU A 1 140 ? 12.556 -10.475 -12.802 1.00 91.69 140 LEU A C 1
ATOM 1142 O O . LEU A 1 140 ? 11.846 -9.518 -12.491 1.00 91.69 140 LEU A O 1
ATOM 1146 N N . LYS A 1 141 ? 13.001 -10.673 -14.046 1.00 90.19 141 LYS A N 1
ATOM 1147 C CA . LYS A 1 141 ? 12.748 -9.760 -15.168 1.00 90.19 141 LYS A CA 1
ATOM 1148 C C . LYS A 1 141 ? 12.171 -10.511 -16.358 1.00 90.19 141 LYS A C 1
ATOM 1150 O O . LYS A 1 141 ? 12.609 -11.617 -16.657 1.00 90.19 141 LYS A O 1
ATOM 1155 N N . ILE A 1 142 ? 11.229 -9.887 -17.053 1.00 82.81 142 ILE A N 1
ATOM 1156 C CA . ILE A 1 142 ? 10.743 -10.340 -18.356 1.00 82.81 142 ILE A CA 1
ATOM 1157 C C . ILE A 1 142 ? 11.543 -9.593 -19.423 1.00 82.81 142 ILE A C 1
ATOM 1159 O O . ILE A 1 142 ? 11.445 -8.370 -19.522 1.00 82.81 142 ILE A O 1
ATOM 1163 N N . SER A 1 143 ? 12.331 -10.310 -20.223 1.00 78.19 143 SER A N 1
ATOM 1164 C CA . SER A 1 143 ? 13.008 -9.717 -21.380 1.00 78.19 143 SER A CA 1
ATOM 1165 C C . SER A 1 143 ? 12.015 -9.533 -22.526 1.00 78.19 143 SER A C 1
ATOM 1167 O O . SER A 1 143 ? 11.513 -10.508 -23.090 1.00 78.19 143 SER A O 1
ATOM 1169 N N . ILE A 1 144 ? 11.755 -8.278 -22.896 1.00 65.56 144 ILE A N 1
ATOM 1170 C CA . ILE A 1 144 ? 11.003 -7.912 -24.103 1.00 65.56 144 ILE A CA 1
ATOM 1171 C C . ILE A 1 144 ? 11.904 -8.224 -25.306 1.00 65.56 144 ILE A C 1
ATOM 1173 O O . ILE A 1 144 ? 12.688 -7.398 -25.756 1.00 65.56 144 ILE A O 1
ATOM 1177 N N . GLY A 1 145 ? 11.879 -9.478 -25.741 1.00 56.81 145 GLY A N 1
ATOM 1178 C CA . GLY A 1 145 ? 12.757 -10.000 -26.793 1.00 56.81 145 GLY A CA 1
ATOM 1179 C C . GLY A 1 145 ? 12.668 -11.516 -26.966 1.00 56.81 145 GLY A C 1
ATOM 1180 O O . GLY A 1 145 ? 13.042 -12.032 -28.009 1.00 56.81 145 GLY A O 1
ATOM 1181 N N . GLN A 1 146 ? 12.106 -12.232 -25.986 1.00 51.59 146 GLN A N 1
ATOM 1182 C CA . GLN A 1 146 ? 11.827 -13.672 -26.079 1.00 51.59 146 GLN A CA 1
ATOM 1183 C C . GLN A 1 146 ? 10.326 -13.982 -26.208 1.00 51.59 146 GLN A C 1
ATOM 1185 O O . GLN A 1 146 ? 9.891 -15.088 -25.921 1.00 51.59 146 GLN A O 1
ATOM 1190 N N . SER A 1 147 ? 9.519 -13.026 -26.683 1.00 51.12 147 SER A N 1
ATOM 1191 C CA . SER A 1 147 ? 8.085 -13.244 -26.945 1.00 51.12 147 SER A CA 1
ATOM 1192 C C . SER A 1 147 ? 7.801 -14.080 -28.206 1.00 51.12 147 SER A C 1
ATOM 1194 O O . SER A 1 147 ? 6.638 -14.235 -28.568 1.00 51.12 147 SER A O 1
ATOM 1196 N N . ASN A 1 148 ? 8.829 -14.611 -28.876 1.00 46.28 148 ASN A N 1
ATOM 1197 C CA . ASN A 1 148 ? 8.657 -15.516 -30.018 1.00 46.28 148 ASN A CA 1
ATOM 1198 C C . ASN A 1 148 ? 8.800 -16.997 -29.654 1.00 46.28 148 ASN A C 1
ATOM 1200 O O . ASN A 1 148 ? 8.547 -17.840 -30.505 1.00 46.28 148 ASN A O 1
ATOM 1204 N N . ASN A 1 149 ? 9.148 -17.328 -28.408 1.00 50.12 149 ASN A N 1
ATOM 1205 C CA . ASN A 1 149 ? 9.105 -18.706 -27.939 1.00 50.12 149 ASN A CA 1
ATOM 1206 C C . ASN A 1 149 ? 8.081 -18.780 -26.818 1.00 50.12 149 ASN A C 1
ATOM 1208 O O . ASN A 1 149 ? 8.274 -18.177 -25.764 1.00 50.12 149 ASN A O 1
ATOM 1212 N N . ASN A 1 150 ? 6.984 -19.497 -27.071 1.00 55.34 150 ASN A N 1
ATOM 1213 C CA . ASN A 1 150 ? 6.012 -19.873 -26.052 1.00 55.34 150 ASN A CA 1
ATOM 1214 C C . ASN A 1 150 ? 6.760 -20.306 -24.778 1.00 55.34 150 ASN A C 1
ATOM 1216 O O . ASN A 1 150 ? 7.469 -21.313 -24.821 1.00 55.34 150 ASN A O 1
ATOM 1220 N N . PRO A 1 151 ? 6.616 -19.591 -23.648 1.00 55.25 151 PRO A N 1
ATOM 1221 C CA . PRO A 1 151 ? 7.260 -19.986 -22.396 1.00 55.25 151 PRO A CA 1
ATOM 1222 C C . PRO A 1 151 ? 6.705 -21.316 -21.850 1.00 55.25 151 PRO A C 1
ATOM 1224 O O . PRO A 1 151 ? 7.306 -21.917 -20.965 1.00 55.25 151 PRO A O 1
ATOM 1227 N N . CYS A 1 152 ? 5.601 -21.817 -22.413 1.00 57.50 152 CYS A N 1
ATOM 1228 C CA . CYS A 1 152 ? 5.090 -23.170 -22.214 1.00 57.50 152 CYS A CA 1
ATOM 1229 C C . CYS A 1 152 ? 5.854 -24.160 -23.105 1.00 57.50 152 CYS A C 1
ATOM 1231 O O . CYS A 1 152 ? 5.337 -24.622 -24.122 1.00 57.50 152 CYS A O 1
ATOM 1233 N N . GLN A 1 153 ? 7.096 -24.483 -22.747 1.00 47.16 153 GLN A N 1
ATOM 1234 C CA . GLN A 1 153 ? 7.910 -25.403 -23.542 1.00 47.16 153 GLN A CA 1
ATOM 1235 C C . GLN A 1 153 ? 7.725 -26.891 -23.189 1.00 47.16 153 GLN A C 1
ATOM 1237 O O . GLN A 1 153 ? 8.585 -27.672 -23.556 1.00 47.16 153 GLN A O 1
ATOM 1242 N N . HIS A 1 154 ? 6.611 -27.298 -22.553 1.00 40.62 154 HIS A N 1
ATOM 1243 C CA . HIS A 1 154 ? 6.213 -28.711 -22.361 1.00 40.62 154 HIS A CA 1
ATOM 1244 C C . HIS A 1 154 ? 4.688 -28.909 -22.137 1.00 40.62 154 HIS A C 1
ATOM 1246 O O . HIS A 1 154 ? 4.308 -29.571 -21.179 1.00 40.62 154 HIS A O 1
ATOM 1252 N N . ASN A 1 155 ? 3.798 -28.365 -22.983 1.00 37.12 155 ASN A N 1
ATOM 1253 C CA . ASN A 1 155 ? 2.338 -28.622 -22.896 1.00 37.12 155 ASN A CA 1
ATOM 1254 C C . ASN A 1 155 ? 1.756 -28.566 -21.458 1.00 37.12 155 ASN A C 1
ATOM 1256 O O . ASN A 1 155 ? 1.125 -29.519 -20.997 1.00 37.12 155 ASN A O 1
ATOM 1260 N N . GLY A 1 156 ? 1.980 -27.458 -20.750 1.00 36.72 156 GLY A N 1
ATOM 1261 C CA . GLY A 1 156 ? 1.450 -27.217 -19.405 1.00 36.72 156 GLY A CA 1
ATOM 1262 C C . GLY A 1 156 ? 1.543 -25.752 -19.036 1.00 36.72 156 GLY A C 1
ATOM 1263 O O . GLY A 1 156 ? 2.688 -25.252 -18.989 1.00 36.72 156 GLY A O 1
#

Secondary structure (DSSP, 8-state):
--GGGTT---------SSSS--TTS-EEEEEEEE-TTT--EEEEEEEEE-S--SS-PPP------------SPP----GGGEEEEEETTEEEEEEEEEP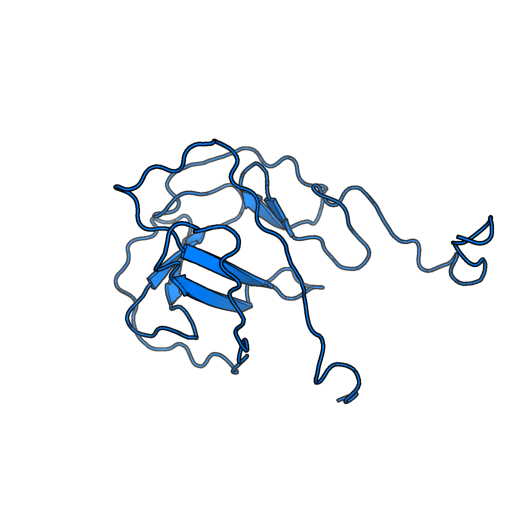TTEESTTS-EE----SPTT-EESSSS-EEPPTTEESTTS-EE--TT-TTS-S-TT--

pLDDT: mean 80.67, std 15.01, range [36.72, 94.44]

Mean predicted aligned error: 9.8 Å

Radius of gyration: 18.48 Å; Cα contacts (8 Å, |Δi|>4): 225; chains: 1; bounding box: 34×48×51 Å

Sequence (156 aa):
MPVRDCNTKYNIYLLYQNLPKNLSINYSIHIDAFDKITLDYWTSWYLPIPFSFLPVNRIATQLQIHDIEDREPCSLSCENHGRCVRYTNNKSLFFCQCKHGYSGPRCNIQHRCSCANNSYCLTSSICVCSLHKFGPRCYLKISIGQSNNNPCQHNG